Protein AF-A0AAD5L0X9-F1 (afdb_monomer_lite)

Sequence (158 aa):
MVLTENELLMAITKSQTDRRIRCALSTRRKTANFSEQAACDREIQRYLSRKGTSAYRFNCCVVHQPWRFNQITATIDHGWDEFGPTDETLHAIYRTLPFYEQPNKDVFCDGHINDLNRNATSGGVESRPNRNLVIEYDSDKPKNETSWGVRLLSCIFA

Organism: NCBI:txid1820382

Foldseek 3Di:
DQADQVLVVVLVVCVVPDVLSVVLLVQLQPDFQQLSVLVSRLVSCVVVVNCPDLSNVLSVVCLQCVVVCRPPTRDNHRQADPQGGPDPVSSVVSCVDPPDDDPDPDDPDDDDPPPPPPPPDDDDDDDDDPPPDPPPPPPDDDDDPDDVVVVSVVVNPD

Secondary structure (DSSP, 8-state):
--EEHHHHHHHHHHHTT-HHHHHHHHHHHH--BHHHHHHHHHHHHHHTT-TTSHHHHHHHHHHH-GGGGTTPBP-SS-EEETTEESSHHHHHHHTTSTT-----SS---------TT------------------------------HHHHHHTTT--

Structure (mmCIF, N/CA/C/O backbone):
data_AF-A0AAD5L0X9-F1
#
_entry.id   AF-A0AAD5L0X9-F1
#
loop_
_atom_site.group_PDB
_atom_site.id
_atom_site.type_symbol
_atom_site.label_atom_id
_atom_site.label_alt_id
_atom_site.label_comp_id
_atom_site.label_asym_id
_atom_site.label_entity_id
_atom_site.label_seq_id
_atom_site.pdbx_PDB_ins_code
_atom_site.Cartn_x
_atom_site.Cartn_y
_atom_site.Cartn_z
_atom_site.occupancy
_atom_site.B_iso_or_equiv
_atom_site.auth_seq_id
_atom_site.auth_comp_id
_atom_site.auth_asym_id
_atom_site.auth_atom_id
_atom_site.pdbx_PDB_model_num
ATOM 1 N N . MET A 1 1 ? 6.079 -0.094 -1.299 1.00 63.59 1 MET A N 1
ATOM 2 C CA . MET A 1 1 ? 5.336 0.778 -0.382 1.00 63.59 1 MET A CA 1
ATOM 3 C C . MET A 1 1 ? 4.294 1.588 -1.077 1.00 63.59 1 MET A C 1
ATOM 5 O O . MET A 1 1 ? 4.524 1.961 -2.221 1.00 63.59 1 MET A O 1
ATOM 9 N N . VAL A 1 2 ? 3.216 1.889 -0.350 1.00 69.25 2 VAL A N 1
ATOM 10 C CA . VAL A 1 2 ? 2.238 2.880 -0.780 1.00 69.25 2 VAL A CA 1
ATOM 11 C C . VAL A 1 2 ? 1.496 3.486 0.428 1.00 69.25 2 VAL A C 1
ATOM 13 O O . VAL A 1 2 ? 0.277 3.353 0.570 1.00 69.25 2 VAL A O 1
ATOM 16 N N . LEU A 1 3 ? 2.222 4.108 1.352 1.00 87.06 3 LEU A N 1
ATOM 17 C CA . LEU A 1 3 ? 1.627 5.051 2.298 1.00 87.06 3 LEU A CA 1
ATOM 18 C C . LEU A 1 3 ? 2.219 6.421 2.003 1.00 87.06 3 LEU A C 1
ATOM 20 O O . LEU A 1 3 ? 3.418 6.545 1.786 1.00 87.06 3 LEU A O 1
ATOM 24 N N . THR A 1 4 ? 1.404 7.466 2.032 1.00 87.75 4 THR A N 1
ATOM 25 C CA . THR A 1 4 ? 1.986 8.814 2.117 1.00 87.75 4 THR A CA 1
ATOM 26 C C . THR A 1 4 ? 2.727 8.969 3.448 1.00 87.75 4 THR A C 1
ATOM 28 O O . THR A 1 4 ? 2.416 8.269 4.419 1.00 87.75 4 THR A O 1
ATOM 31 N N . GLU A 1 5 ? 3.672 9.906 3.537 1.00 88.62 5 GLU A N 1
ATOM 32 C CA . GLU A 1 5 ? 4.380 10.193 4.795 1.00 88.62 5 GLU A CA 1
ATOM 33 C C . GLU A 1 5 ? 3.385 10.471 5.934 1.00 88.62 5 GLU A C 1
ATOM 35 O O . GLU A 1 5 ? 3.443 9.868 7.009 1.00 88.62 5 GLU A O 1
ATOM 40 N N . ASN A 1 6 ? 2.380 11.302 5.650 1.00 91.12 6 ASN A N 1
ATOM 41 C CA . ASN A 1 6 ? 1.312 11.624 6.587 1.00 91.12 6 ASN A CA 1
ATOM 42 C C . ASN A 1 6 ? 0.495 10.385 7.001 1.00 91.12 6 ASN A C 1
ATOM 44 O O . ASN A 1 6 ? 0.186 10.208 8.178 1.00 91.12 6 ASN A O 1
ATOM 48 N N . GLU A 1 7 ? 0.158 9.492 6.065 1.00 92.25 7 GLU A N 1
ATOM 49 C CA . GLU A 1 7 ? -0.548 8.244 6.388 1.00 92.25 7 GLU A CA 1
ATOM 50 C C . GLU A 1 7 ? 0.283 7.333 7.296 1.00 92.25 7 GLU A C 1
ATOM 52 O O . GLU A 1 7 ? -0.268 6.742 8.229 1.00 92.25 7 GLU A O 1
ATOM 57 N N . LEU A 1 8 ? 1.596 7.237 7.068 1.00 91.69 8 LEU A N 1
ATOM 58 C CA . LEU A 1 8 ? 2.489 6.454 7.917 1.00 91.69 8 LEU A CA 1
ATOM 59 C C . LEU A 1 8 ? 2.564 7.038 9.335 1.00 91.69 8 LEU A C 1
ATOM 61 O O . LEU A 1 8 ? 2.422 6.295 10.310 1.00 91.69 8 LEU A O 1
ATOM 65 N N . LEU A 1 9 ? 2.720 8.357 9.463 1.00 92.75 9 LEU A N 1
ATOM 66 C CA . LEU A 1 9 ? 2.725 9.045 10.757 1.00 92.75 9 LEU A CA 1
ATOM 67 C C . LEU A 1 9 ? 1.393 8.860 11.497 1.00 92.75 9 LEU A C 1
ATOM 69 O O . LEU A 1 9 ? 1.375 8.474 12.669 1.00 92.75 9 LEU A O 1
ATOM 73 N N . MET A 1 10 ? 0.266 9.043 10.803 1.00 93.94 10 MET A N 1
ATOM 74 C CA . MET A 1 10 ? -1.067 8.787 11.353 1.00 93.94 10 MET A CA 1
ATOM 75 C C . MET A 1 10 ? -1.221 7.336 11.819 1.00 93.94 10 MET A C 1
ATOM 77 O O . MET A 1 10 ? -1.779 7.087 12.891 1.00 93.94 10 MET A O 1
ATOM 81 N N . ALA A 1 11 ? -0.727 6.373 11.037 1.00 93.19 11 ALA A N 1
ATOM 82 C CA . ALA A 1 11 ? -0.777 4.962 11.388 1.00 93.19 11 ALA A CA 1
ATOM 83 C C . ALA A 1 11 ? 0.036 4.674 12.655 1.00 93.19 11 ALA A C 1
ATOM 85 O O . ALA A 1 11 ? -0.457 3.984 13.548 1.00 93.19 11 ALA A O 1
ATOM 86 N N . ILE A 1 12 ? 1.252 5.220 12.766 1.00 93.38 12 ILE A N 1
ATOM 87 C CA . ILE A 1 12 ? 2.115 5.050 13.943 1.00 93.38 12 ILE A CA 1
ATOM 88 C C . ILE A 1 12 ? 1.410 5.584 15.192 1.00 93.38 12 ILE A C 1
ATOM 90 O O . ILE A 1 12 ? 1.284 4.849 16.174 1.00 93.38 12 ILE A O 1
ATOM 94 N N . THR A 1 13 ? 0.874 6.802 15.135 1.00 95.31 13 THR A N 1
ATOM 95 C CA . THR A 1 13 ? 0.140 7.409 16.253 1.00 95.31 13 THR A CA 1
ATOM 96 C C . THR A 1 13 ? -1.085 6.577 16.630 1.00 95.31 13 THR A C 1
ATOM 98 O O . THR A 1 13 ? -1.245 6.173 17.782 1.00 95.31 13 THR A O 1
ATOM 101 N N . LYS A 1 14 ? -1.928 6.221 15.653 1.00 94.56 14 LYS A N 1
ATOM 102 C CA . LYS A 1 14 ? -3.163 5.467 15.908 1.00 94.56 14 LYS A CA 1
ATOM 103 C C . LYS A 1 14 ? -2.902 4.028 16.368 1.00 94.56 14 LYS A C 1
ATOM 105 O O . LYS A 1 14 ? -3.732 3.455 17.064 1.00 94.56 14 LYS A O 1
ATOM 110 N N . SER A 1 15 ? -1.740 3.445 16.068 1.00 95.12 15 SER A N 1
ATOM 111 C CA . SER A 1 15 ? -1.365 2.096 16.526 1.00 95.12 15 SER A CA 1
ATOM 112 C C . SER A 1 15 ? -1.250 1.963 18.050 1.00 95.12 15 SER A C 1
ATOM 114 O O . SER A 1 15 ? -1.359 0.858 18.597 1.00 95.12 15 SER A O 1
ATOM 116 N N . GLN A 1 16 ? -1.057 3.083 18.752 1.00 94.69 16 GLN A N 1
ATOM 117 C CA . GLN A 1 16 ? -0.999 3.119 20.212 1.00 94.69 16 GLN A CA 1
ATOM 118 C C . GLN A 1 16 ? -2.344 2.722 20.833 1.00 94.69 16 GLN A C 1
ATOM 120 O O . GLN A 1 16 ? -2.364 2.051 21.863 1.00 94.69 16 GLN A O 1
ATOM 125 N N . THR A 1 17 ? -3.457 3.029 20.166 1.00 94.75 17 THR A N 1
ATOM 126 C CA . THR A 1 17 ? -4.819 2.763 20.657 1.00 94.75 17 THR A CA 1
ATOM 127 C C . THR A 1 17 ? -5.563 1.715 19.828 1.00 94.75 17 THR A C 1
ATOM 129 O O . THR A 1 17 ? -6.373 0.966 20.369 1.00 94.75 17 THR A O 1
ATOM 132 N N . ASP A 1 18 ? -5.256 1.588 18.537 1.00 95.56 18 ASP A N 1
ATOM 133 C CA . ASP A 1 18 ? -5.903 0.648 17.624 1.00 95.56 18 ASP A CA 1
ATOM 134 C C . ASP A 1 18 ? -5.042 -0.606 17.399 1.00 95.56 18 ASP A C 1
ATOM 136 O O . ASP A 1 18 ? -4.015 -0.595 16.707 1.00 95.56 18 ASP A O 1
ATOM 140 N N . ARG A 1 19 ? -5.499 -1.734 17.960 1.00 95.62 19 ARG A N 1
ATOM 141 C CA . ARG A 1 19 ? -4.848 -3.044 17.805 1.00 95.62 19 ARG A CA 1
ATOM 142 C C . ARG A 1 19 ? -4.748 -3.477 16.340 1.00 95.62 19 ARG A C 1
ATOM 144 O O . ARG A 1 19 ? -3.765 -4.122 15.983 1.00 95.62 19 ARG A O 1
ATOM 151 N N . ARG A 1 20 ? -5.731 -3.160 15.493 1.00 96.06 20 ARG A N 1
ATOM 152 C CA . ARG A 1 20 ? -5.751 -3.602 14.089 1.00 96.06 20 ARG A CA 1
ATOM 153 C C . ARG A 1 20 ? -4.659 -2.900 13.291 1.00 96.06 20 ARG A C 1
ATOM 155 O O . ARG A 1 20 ? -3.909 -3.567 12.581 1.00 96.06 20 ARG A O 1
ATOM 162 N N . ILE A 1 21 ? -4.506 -1.590 13.489 1.00 94.81 21 ILE A N 1
ATOM 163 C CA . ILE A 1 21 ? -3.416 -0.808 12.886 1.00 94.81 21 ILE A CA 1
ATOM 164 C C . ILE A 1 21 ? -2.061 -1.275 13.415 1.00 94.81 21 ILE A C 1
ATOM 166 O O . ILE A 1 21 ? -1.128 -1.456 12.636 1.00 94.81 21 ILE A O 1
ATOM 170 N N . ARG A 1 22 ? -1.953 -1.548 14.721 1.00 96.38 22 ARG A N 1
ATOM 171 C CA . ARG A 1 22 ? -0.722 -2.085 15.318 1.00 96.38 22 ARG A CA 1
ATOM 172 C C . ARG A 1 22 ? -0.303 -3.416 14.697 1.00 96.38 22 ARG A C 1
ATOM 174 O O . ARG A 1 22 ? 0.867 -3.590 14.365 1.00 96.38 22 ARG A O 1
ATOM 181 N N . CYS A 1 23 ? -1.245 -4.344 14.528 1.00 95.56 23 CYS A N 1
ATOM 182 C CA . CYS A 1 23 ? -0.987 -5.623 13.873 1.00 95.56 23 CYS A CA 1
ATOM 183 C C . CYS A 1 23 ? -0.545 -5.422 12.418 1.00 95.56 23 CYS A C 1
ATOM 185 O O . CYS A 1 23 ? 0.484 -5.969 12.033 1.00 95.56 23 CYS A O 1
ATOM 187 N N . ALA A 1 24 ? -1.260 -4.598 11.646 1.00 94.44 24 ALA A N 1
ATOM 188 C CA . ALA A 1 24 ? -0.914 -4.326 10.251 1.00 94.44 24 ALA A CA 1
ATOM 189 C C . ALA A 1 24 ? 0.486 -3.702 10.108 1.00 94.44 24 ALA A C 1
ATOM 191 O O . ALA A 1 24 ? 1.280 -4.169 9.297 1.00 94.44 24 ALA A O 1
ATOM 192 N N . LEU A 1 25 ? 0.841 -2.720 10.947 1.00 93.44 25 LEU A N 1
ATOM 193 C CA . LEU A 1 25 ? 2.187 -2.131 10.969 1.00 93.44 25 LEU A CA 1
ATOM 194 C C . LEU A 1 25 ? 3.268 -3.138 11.373 1.00 93.44 25 LEU A C 1
ATOM 196 O O . LEU A 1 25 ? 4.372 -3.104 10.833 1.00 93.44 25 LEU A O 1
ATOM 200 N N . SER A 1 26 ? 2.975 -4.027 12.325 1.00 93.81 26 SER A N 1
ATOM 201 C CA . SER A 1 26 ? 3.925 -5.061 12.741 1.00 93.81 26 SER A CA 1
ATOM 202 C C . SER A 1 26 ? 4.220 -6.039 11.604 1.00 93.81 26 SER A C 1
ATOM 204 O O . SER A 1 26 ? 5.390 -6.322 11.350 1.00 93.81 26 SER A O 1
ATOM 206 N N . THR A 1 27 ? 3.189 -6.508 10.895 1.00 92.31 27 THR A N 1
ATOM 207 C CA . THR A 1 27 ? 3.345 -7.387 9.727 1.00 92.31 27 THR A CA 1
ATOM 208 C C . THR A 1 27 ? 4.073 -6.670 8.595 1.00 92.31 27 THR A C 1
ATOM 210 O O . THR A 1 27 ? 5.059 -7.193 8.080 1.00 92.31 27 THR A O 1
ATOM 213 N N . ARG A 1 28 ? 3.672 -5.430 8.285 1.00 91.94 28 ARG A N 1
ATOM 214 C CA . ARG A 1 28 ? 4.313 -4.578 7.274 1.00 91.94 28 ARG A CA 1
ATOM 215 C C . ARG A 1 28 ? 5.828 -4.472 7.464 1.00 91.94 28 ARG A C 1
ATOM 217 O O . ARG A 1 28 ? 6.563 -4.529 6.491 1.00 91.94 28 ARG A O 1
ATOM 224 N N . ARG A 1 29 ? 6.303 -4.319 8.706 1.00 89.88 29 ARG A N 1
ATOM 225 C CA . ARG A 1 29 ? 7.741 -4.193 9.021 1.00 89.88 29 ARG A CA 1
ATOM 226 C C . ARG A 1 29 ? 8.526 -5.500 8.889 1.00 89.88 29 ARG A C 1
ATOM 228 O O . ARG A 1 29 ? 9.748 -5.451 8.829 1.00 89.88 29 ARG A O 1
ATOM 235 N N . LYS A 1 30 ? 7.850 -6.649 8.931 1.00 90.69 30 LYS A N 1
ATOM 236 C CA . LYS A 1 30 ? 8.479 -7.979 8.935 1.00 90.69 30 LYS A CA 1
ATOM 237 C C . LYS A 1 30 ? 8.436 -8.665 7.576 1.00 90.69 30 LYS A C 1
ATOM 239 O O . LYS A 1 30 ? 9.240 -9.561 7.340 1.00 90.69 30 LYS A O 1
ATOM 244 N N . THR A 1 31 ? 7.483 -8.301 6.721 1.00 89.38 31 THR A N 1
ATOM 245 C CA . THR A 1 31 ? 7.357 -8.931 5.410 1.00 89.38 31 THR A CA 1
ATOM 246 C C . THR A 1 31 ? 8.460 -8.464 4.463 1.00 89.38 31 THR A C 1
ATOM 248 O O . THR A 1 31 ? 8.774 -7.279 4.383 1.00 89.38 31 THR A O 1
ATOM 251 N N . ALA A 1 32 ? 9.035 -9.417 3.731 1.00 87.06 32 ALA A N 1
ATOM 252 C CA . ALA A 1 32 ? 9.902 -9.153 2.586 1.00 87.06 32 ALA A CA 1
ATOM 253 C C . ALA A 1 32 ? 9.112 -9.137 1.262 1.00 87.06 32 ALA A C 1
ATOM 255 O O . ALA A 1 32 ? 9.636 -8.722 0.229 1.00 87.06 32 ALA A O 1
ATOM 256 N N . ASN A 1 33 ? 7.852 -9.589 1.281 1.00 88.00 33 ASN A N 1
ATOM 257 C CA . ASN A 1 33 ? 7.008 -9.708 0.103 1.00 88.00 33 ASN A CA 1
ATOM 258 C C . ASN A 1 33 ? 6.245 -8.402 -0.137 1.00 88.00 33 ASN A C 1
ATOM 260 O O . ASN A 1 33 ? 5.448 -7.959 0.692 1.00 88.00 33 ASN A O 1
ATOM 264 N N . PHE A 1 34 ? 6.448 -7.805 -1.309 1.00 89.69 34 PHE A N 1
ATOM 265 C CA . PHE A 1 34 ? 5.811 -6.543 -1.666 1.00 89.69 34 PHE A CA 1
ATOM 266 C C . PHE A 1 34 ? 4.277 -6.611 -1.704 1.00 89.69 34 PHE A C 1
ATOM 268 O O . PHE A 1 34 ? 3.611 -5.683 -1.251 1.00 89.69 34 PHE A O 1
ATOM 275 N N . SER A 1 35 ? 3.696 -7.710 -2.190 1.00 90.69 35 SER A N 1
ATOM 276 C CA . SER A 1 35 ? 2.235 -7.867 -2.244 1.00 90.69 35 SER A CA 1
ATOM 277 C C . SER A 1 35 ? 1.624 -7.983 -0.846 1.00 90.69 35 SER A C 1
ATOM 279 O O . SER A 1 35 ? 0.555 -7.432 -0.582 1.00 90.69 35 SER A O 1
ATOM 281 N N . GLU A 1 36 ? 2.315 -8.656 0.076 1.00 91.25 36 GLU A N 1
ATOM 282 C CA . GLU A 1 36 ? 1.908 -8.714 1.484 1.00 91.25 36 GLU A CA 1
ATOM 283 C C . GLU A 1 36 ? 2.035 -7.342 2.157 1.00 91.25 36 GLU A C 1
ATOM 285 O O . GLU A 1 36 ? 1.152 -6.932 2.917 1.00 91.25 36 GLU A O 1
ATOM 290 N N . GLN A 1 37 ? 3.089 -6.593 1.829 1.00 92.88 37 GLN A N 1
ATOM 291 C CA . GLN A 1 37 ? 3.238 -5.223 2.297 1.00 92.88 37 GLN A CA 1
ATOM 292 C C . GLN A 1 37 ? 2.088 -4.331 1.805 1.00 92.88 37 GLN A C 1
ATOM 294 O O . GLN A 1 37 ? 1.476 -3.632 2.611 1.00 92.88 37 GLN A O 1
ATOM 299 N N . ALA A 1 38 ? 1.745 -4.397 0.516 1.00 93.31 38 ALA A N 1
ATOM 300 C CA . ALA A 1 38 ? 0.638 -3.640 -0.070 1.00 93.31 38 ALA A CA 1
ATOM 301 C C . ALA A 1 38 ? -0.718 -4.016 0.551 1.00 93.31 38 ALA A C 1
ATOM 303 O O . ALA A 1 38 ? -1.571 -3.155 0.771 1.00 93.31 38 ALA A O 1
ATOM 304 N N . ALA A 1 39 ? -0.915 -5.290 0.909 1.00 93.38 39 ALA A N 1
ATOM 305 C CA . ALA A 1 39 ? -2.096 -5.719 1.653 1.00 93.38 39 ALA A CA 1
ATOM 306 C C . ALA A 1 39 ? -2.163 -5.068 3.046 1.00 93.38 39 ALA A C 1
ATOM 308 O O . ALA A 1 39 ? -3.233 -4.616 3.460 1.00 93.38 39 ALA A O 1
ATOM 309 N N . CYS A 1 40 ? -1.031 -4.970 3.750 1.00 94.75 40 CYS A N 1
ATOM 310 C CA . CYS A 1 40 ? -0.956 -4.271 5.034 1.00 94.75 40 CYS A CA 1
ATOM 311 C C . CYS A 1 40 ? -1.237 -2.768 4.881 1.00 94.75 40 CYS A C 1
ATOM 313 O O . CYS A 1 40 ? -2.045 -2.225 5.637 1.00 94.75 40 CYS A O 1
ATOM 315 N N . ASP A 1 41 ? -0.622 -2.115 3.890 1.00 94.75 41 ASP A N 1
ATOM 316 C CA . ASP A 1 41 ? -0.795 -0.683 3.604 1.00 94.75 41 ASP A CA 1
ATOM 317 C C . ASP A 1 41 ? -2.263 -0.357 3.268 1.00 94.75 41 ASP A C 1
ATOM 319 O O . ASP A 1 41 ? -2.837 0.584 3.823 1.00 94.75 41 ASP A O 1
ATOM 323 N N . ARG A 1 42 ? -2.927 -1.206 2.470 1.00 94.75 42 ARG A N 1
ATOM 324 C CA . ARG A 1 42 ? -4.364 -1.098 2.161 1.00 94.75 42 ARG A CA 1
ATOM 325 C C . ARG A 1 42 ? -5.242 -1.152 3.411 1.00 94.75 42 ARG A C 1
ATOM 327 O O . ARG A 1 42 ? -6.202 -0.387 3.531 1.00 94.75 42 ARG A O 1
ATOM 334 N N . GLU A 1 43 ? -4.968 -2.081 4.328 1.00 94.81 43 GLU A N 1
ATOM 335 C CA . GLU A 1 43 ? -5.740 -2.201 5.570 1.00 94.81 43 GLU A CA 1
ATOM 336 C C . GLU A 1 43 ? -5.489 -1.008 6.498 1.00 94.81 43 GLU A C 1
ATOM 338 O O . GLU A 1 43 ? -6.443 -0.468 7.057 1.00 94.81 43 GLU A O 1
ATOM 343 N N . ILE A 1 44 ? -4.244 -0.532 6.605 1.00 94.88 44 ILE A N 1
ATOM 344 C CA . ILE A 1 44 ? -3.915 0.700 7.336 1.00 94.88 44 ILE A CA 1
ATOM 345 C C . IL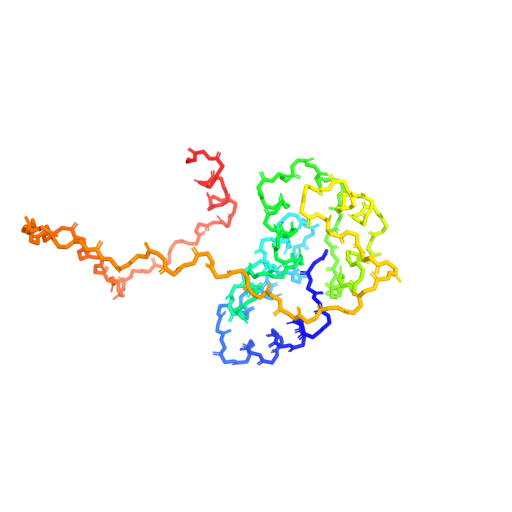E A 1 44 ? -4.736 1.868 6.780 1.00 94.88 44 ILE A C 1
ATOM 347 O O . ILE A 1 44 ? -5.481 2.500 7.528 1.00 94.88 44 ILE A O 1
ATOM 351 N N . GLN A 1 45 ? -4.697 2.102 5.468 1.00 94.69 45 GLN A N 1
ATOM 352 C CA . GLN A 1 45 ? -5.486 3.149 4.811 1.00 94.69 45 GLN A CA 1
ATOM 353 C C . GLN A 1 45 ? -6.991 2.973 5.034 1.00 94.69 45 GLN A C 1
ATOM 355 O O . GLN A 1 45 ? -7.698 3.950 5.281 1.00 94.69 45 GLN A O 1
ATOM 360 N N . ARG A 1 46 ? -7.504 1.737 5.032 1.00 93.56 46 ARG A N 1
ATOM 361 C CA . ARG A 1 46 ? -8.904 1.451 5.377 1.00 93.56 46 ARG A CA 1
ATOM 362 C C . ARG A 1 46 ? -9.243 1.876 6.809 1.00 93.56 46 ARG A C 1
ATOM 364 O O . ARG A 1 46 ? -10.290 2.490 7.002 1.00 93.56 46 ARG A O 1
ATOM 371 N N . TYR A 1 47 ? -8.396 1.578 7.794 1.00 94.06 47 TYR A N 1
ATOM 372 C CA . TYR A 1 47 ? -8.603 1.992 9.191 1.00 94.06 47 TYR A CA 1
ATOM 373 C C . TYR A 1 47 ? -8.387 3.497 9.421 1.00 94.06 47 TYR A C 1
ATOM 375 O O . TYR A 1 47 ? -8.880 4.055 10.408 1.00 94.06 47 TYR A O 1
ATOM 383 N N . LEU A 1 48 ? -7.674 4.162 8.512 1.00 93.19 48 LEU A N 1
ATOM 384 C CA . LEU A 1 48 ? -7.522 5.617 8.458 1.00 93.19 48 LEU A CA 1
ATOM 385 C C . LEU A 1 48 ? -8.599 6.313 7.604 1.00 93.19 48 LEU A C 1
ATOM 387 O O . LEU A 1 48 ? -8.533 7.526 7.433 1.00 93.19 48 LEU A O 1
ATOM 391 N N . SER A 1 49 ? -9.588 5.578 7.077 1.00 92.31 49 SER A N 1
ATOM 392 C CA . SER A 1 49 ? -10.648 6.103 6.198 1.00 92.31 49 SER A CA 1
ATOM 393 C C . SER A 1 49 ? -10.134 6.745 4.896 1.00 92.31 49 SER A C 1
ATOM 395 O O . SER A 1 49 ? -10.712 7.702 4.391 1.00 92.31 49 SER A O 1
ATOM 397 N N . ARG A 1 50 ? -9.067 6.190 4.308 1.00 90.69 50 ARG A N 1
ATOM 398 C CA . ARG A 1 50 ? -8.390 6.679 3.089 1.00 90.69 50 ARG A CA 1
ATOM 399 C C . ARG A 1 50 ? -8.710 5.877 1.817 1.00 90.69 50 ARG A C 1
ATOM 401 O O . ARG A 1 50 ? -7.935 5.882 0.873 1.00 90.69 50 ARG A O 1
ATOM 408 N N . LYS A 1 51 ? -9.872 5.216 1.735 1.00 86.38 51 LYS A N 1
ATOM 409 C CA . LYS A 1 51 ? -10.250 4.340 0.597 1.00 86.38 51 LYS A CA 1
ATOM 410 C C . LYS A 1 51 ? -10.354 5.027 -0.783 1.00 86.38 51 LYS A C 1
ATOM 412 O O . LYS A 1 51 ? -10.559 4.352 -1.785 1.00 86.38 51 LYS A O 1
ATOM 417 N N . GLY A 1 52 ? -10.277 6.355 -0.844 1.00 84.19 52 GLY A N 1
ATOM 418 C CA . GLY A 1 52 ? -10.392 7.125 -2.086 1.00 84.19 52 GLY A CA 1
ATOM 419 C C . GLY A 1 52 ? -9.062 7.563 -2.697 1.00 84.19 52 GLY A C 1
ATOM 420 O O . GLY A 1 52 ? -9.070 8.048 -3.823 1.00 84.19 52 GLY A O 1
ATOM 421 N N . THR A 1 53 ? -7.942 7.417 -1.983 1.00 88.56 53 THR A N 1
ATOM 422 C CA . THR A 1 53 ? -6.654 7.960 -2.432 1.00 88.56 53 THR A CA 1
ATOM 423 C C . THR A 1 53 ? -6.067 7.140 -3.579 1.00 88.56 53 THR A C 1
ATOM 425 O O . THR A 1 53 ? -6.306 5.934 -3.692 1.00 88.56 53 THR A O 1
ATOM 428 N N . SER A 1 54 ? -5.256 7.777 -4.426 1.00 89.81 54 SER A N 1
ATOM 429 C CA . SER A 1 54 ? -4.523 7.084 -5.493 1.00 89.81 54 SER A CA 1
ATOM 430 C C . SER A 1 54 ? -3.606 5.996 -4.934 1.00 89.81 54 SER A C 1
ATOM 432 O O . SER A 1 54 ? -3.551 4.896 -5.484 1.00 89.81 54 SER A O 1
ATOM 434 N N . ALA A 1 55 ? -2.997 6.261 -3.774 1.00 90.69 55 ALA A N 1
ATOM 435 C CA . ALA A 1 55 ? -2.236 5.288 -3.004 1.00 90.69 55 ALA A CA 1
ATOM 436 C C . ALA A 1 55 ? -3.091 4.049 -2.662 1.00 90.69 55 ALA A C 1
ATOM 438 O O . ALA A 1 55 ? -2.719 2.914 -2.964 1.00 90.69 55 ALA A O 1
ATOM 439 N N . TYR A 1 56 ? -4.298 4.249 -2.128 1.00 91.94 56 TYR A N 1
ATOM 440 C CA . TYR A 1 56 ? -5.209 3.145 -1.830 1.00 91.94 56 TYR A CA 1
ATOM 441 C C . TYR A 1 56 ? -5.616 2.351 -3.075 1.00 91.94 56 TYR A C 1
ATOM 443 O O . TYR A 1 56 ? -5.592 1.119 -3.058 1.00 91.94 56 TYR A O 1
ATOM 451 N N . ARG A 1 57 ? -5.962 3.033 -4.173 1.00 91.31 57 ARG A N 1
ATOM 452 C CA . ARG A 1 57 ? -6.316 2.374 -5.443 1.00 91.31 57 ARG A CA 1
ATOM 453 C C . ARG A 1 57 ? -5.159 1.537 -5.983 1.00 91.31 57 ARG A C 1
ATOM 455 O O . ARG A 1 57 ? -5.373 0.408 -6.424 1.00 91.31 57 ARG A O 1
ATOM 462 N N . PHE A 1 58 ? -3.937 2.053 -5.896 1.00 91.88 58 PHE A N 1
ATOM 463 C CA . PHE A 1 58 ? -2.740 1.329 -6.301 1.00 91.88 58 PHE A CA 1
ATOM 464 C C . PHE A 1 58 ? -2.488 0.099 -5.419 1.00 91.88 58 PHE A C 1
ATOM 466 O O . PHE A 1 58 ? -2.307 -0.994 -5.952 1.00 91.88 58 PHE A O 1
ATOM 473 N N . ASN A 1 59 ? -2.605 0.223 -4.093 1.00 93.00 59 ASN A N 1
ATOM 474 C CA . ASN A 1 59 ? -2.550 -0.922 -3.177 1.00 93.00 59 ASN A CA 1
ATOM 475 C C . ASN A 1 59 ? -3.592 -1.998 -3.515 1.00 93.00 59 ASN A C 1
ATOM 477 O O . ASN A 1 59 ? -3.280 -3.188 -3.524 1.00 93.00 59 ASN A O 1
ATOM 481 N N . CYS A 1 60 ? -4.826 -1.599 -3.832 1.00 92.00 60 CYS A N 1
ATOM 482 C CA . CYS A 1 60 ? -5.850 -2.529 -4.304 1.00 92.00 60 CYS A CA 1
ATOM 483 C C . CYS A 1 60 ? -5.410 -3.243 -5.590 1.00 92.00 60 CYS A C 1
ATOM 485 O O . CYS A 1 60 ? -5.533 -4.463 -5.673 1.00 92.00 60 CYS A O 1
ATOM 487 N N . CYS A 1 61 ? -4.848 -2.516 -6.560 1.00 91.88 61 CYS A N 1
ATOM 488 C CA . CYS A 1 61 ? -4.336 -3.101 -7.800 1.00 91.88 61 CYS A CA 1
ATOM 489 C C . CYS A 1 61 ? -3.253 -4.157 -7.538 1.00 91.88 61 CYS A C 1
ATOM 491 O O . CYS A 1 61 ? -3.302 -5.232 -8.132 1.00 91.88 61 CYS A O 1
ATOM 493 N N . VAL A 1 62 ? -2.311 -3.884 -6.631 1.00 92.00 62 VAL A N 1
ATOM 494 C CA . VAL A 1 62 ? -1.255 -4.840 -6.262 1.00 92.00 62 VAL A CA 1
ATOM 495 C C . VAL A 1 62 ? -1.851 -6.109 -5.661 1.00 92.00 62 VAL A C 1
ATOM 497 O O . VAL A 1 62 ? -1.494 -7.208 -6.076 1.00 92.00 62 VAL A O 1
ATOM 500 N N . VAL A 1 63 ? -2.799 -5.976 -4.727 1.00 91.38 63 VAL A N 1
ATOM 501 C CA . VAL A 1 63 ? -3.414 -7.141 -4.071 1.00 91.38 63 VAL A CA 1
ATOM 502 C C . VAL A 1 63 ? -4.239 -7.987 -5.045 1.00 91.38 63 VAL A C 1
ATOM 504 O O . VAL A 1 63 ? -4.258 -9.209 -4.920 1.00 91.38 63 VAL A O 1
ATOM 507 N N . HIS A 1 64 ? -4.909 -7.363 -6.016 1.00 90.19 64 HIS A N 1
ATOM 508 C CA . HIS A 1 64 ? -5.709 -8.080 -7.012 1.00 90.19 64 HIS A CA 1
ATOM 509 C C . HIS A 1 64 ? -4.887 -8.632 -8.187 1.00 90.19 64 HIS A C 1
ATOM 511 O O . HIS A 1 64 ? -5.357 -9.535 -8.874 1.00 90.19 64 HIS A O 1
ATOM 517 N N . GLN A 1 65 ? -3.677 -8.117 -8.429 1.00 89.69 65 GLN A N 1
ATOM 518 C CA . GLN A 1 65 ? -2.801 -8.546 -9.527 1.00 89.69 65 GLN A CA 1
ATOM 519 C C . GLN A 1 65 ? -1.352 -8.795 -9.061 1.00 89.69 65 GLN A C 1
ATOM 521 O O . GLN A 1 65 ? -0.420 -8.226 -9.636 1.00 89.69 65 GLN A O 1
ATOM 526 N N . PRO A 1 66 ? -1.113 -9.655 -8.050 1.00 86.75 66 PRO A N 1
ATOM 527 C CA . PRO A 1 66 ? 0.200 -9.792 -7.409 1.00 86.75 66 PRO A CA 1
ATOM 528 C C . PRO A 1 66 ? 1.303 -10.268 -8.367 1.00 86.75 66 PRO A C 1
ATOM 530 O O . PRO A 1 66 ? 2.470 -9.918 -8.198 1.00 86.75 66 PRO A O 1
ATOM 533 N N . TRP A 1 67 ? 0.950 -11.010 -9.424 1.00 86.06 67 TRP A N 1
ATOM 534 C CA . TRP A 1 67 ? 1.901 -11.482 -10.439 1.00 86.06 67 TRP A CA 1
ATOM 535 C C . TRP A 1 67 ? 2.587 -10.349 -11.210 1.00 86.06 67 TRP A C 1
ATOM 537 O O . TRP A 1 67 ? 3.701 -10.543 -11.684 1.00 86.06 67 TRP A O 1
ATOM 547 N N . ARG A 1 68 ? 1.968 -9.162 -11.315 1.00 83.94 68 ARG A N 1
ATOM 548 C CA . ARG A 1 68 ? 2.579 -7.989 -11.970 1.00 83.94 68 ARG A CA 1
ATOM 549 C C . ARG A 1 68 ? 3.686 -7.344 -11.133 1.00 83.94 68 ARG A C 1
ATOM 551 O O . ARG A 1 68 ? 4.418 -6.513 -11.655 1.00 83.94 68 ARG A O 1
ATOM 558 N N . PHE A 1 69 ? 3.791 -7.712 -9.855 1.00 84.38 69 PHE A N 1
ATOM 559 C CA . PHE A 1 69 ? 4.675 -7.082 -8.872 1.00 84.38 69 PHE A CA 1
ATOM 560 C C . PHE A 1 69 ? 5.577 -8.094 -8.149 1.00 84.38 69 PHE A C 1
ATOM 562 O O . PHE A 1 69 ? 6.179 -7.773 -7.129 1.00 84.38 69 PHE A O 1
ATOM 569 N N . ASN A 1 70 ? 5.670 -9.327 -8.654 1.00 79.38 70 ASN A N 1
ATOM 570 C CA . ASN A 1 70 ? 6.396 -10.430 -8.015 1.00 79.38 70 ASN A CA 1
ATOM 571 C C . ASN A 1 7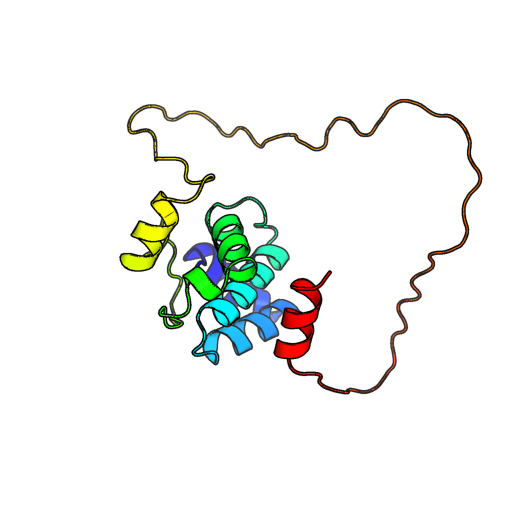0 ? 7.916 -10.205 -7.895 1.00 79.38 70 ASN A C 1
ATOM 573 O O . ASN A 1 70 ? 8.545 -10.807 -7.032 1.00 79.38 70 ASN A O 1
ATOM 577 N N . GLN A 1 71 ? 8.492 -9.353 -8.746 1.00 82.56 71 GLN A N 1
ATOM 578 C CA . GLN A 1 71 ? 9.912 -8.988 -8.735 1.00 82.56 71 GLN A CA 1
ATOM 579 C C . GLN A 1 71 ? 10.227 -7.812 -7.799 1.00 82.56 71 GLN A C 1
ATOM 581 O O . GLN A 1 71 ? 11.393 -7.472 -7.623 1.00 82.56 71 GLN A O 1
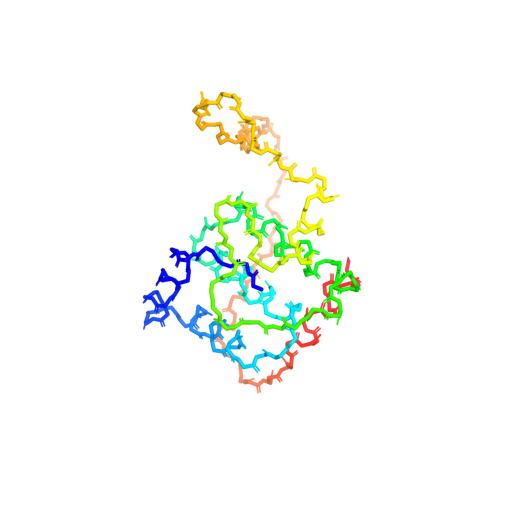ATOM 586 N N . ILE A 1 72 ? 9.208 -7.181 -7.210 1.00 84.88 72 ILE A N 1
ATOM 587 C CA . ILE A 1 72 ? 9.385 -6.017 -6.346 1.00 84.88 72 ILE A CA 1
ATOM 588 C C . ILE A 1 72 ? 9.577 -6.474 -4.901 1.00 84.88 72 ILE A C 1
ATOM 590 O O . ILE A 1 72 ? 8.832 -7.313 -4.388 1.00 84.88 72 ILE A O 1
ATOM 594 N N . THR A 1 73 ? 10.559 -5.883 -4.228 1.00 85.00 73 THR A N 1
ATOM 595 C CA . THR A 1 73 ? 10.847 -6.142 -2.813 1.00 85.00 73 THR A CA 1
ATOM 596 C C . THR A 1 73 ? 10.090 -5.161 -1.919 1.00 85.00 73 THR A C 1
ATOM 598 O O . THR A 1 73 ? 9.878 -4.000 -2.275 1.00 85.00 73 THR A O 1
ATOM 601 N N . ALA A 1 74 ? 9.674 -5.618 -0.737 1.00 82.94 74 ALA A N 1
ATOM 602 C CA . ALA A 1 74 ? 9.100 -4.742 0.279 1.00 82.94 74 ALA A CA 1
ATOM 603 C C . ALA A 1 74 ? 10.124 -3.705 0.791 1.00 82.94 74 ALA A C 1
ATOM 605 O O . ALA A 1 74 ? 11.319 -3.984 0.883 1.00 82.94 74 ALA A O 1
ATOM 606 N N . THR A 1 75 ? 9.653 -2.515 1.169 1.00 80.81 75 THR A N 1
ATOM 607 C CA . THR A 1 75 ? 10.489 -1.414 1.688 1.00 80.81 75 THR A CA 1
ATOM 608 C C . THR A 1 75 ? 9.922 -0.848 2.991 1.00 80.81 75 THR A C 1
ATOM 610 O O . THR A 1 75 ? 8.718 -0.860 3.205 1.00 80.81 75 THR A O 1
ATOM 613 N N . ILE A 1 76 ? 10.761 -0.370 3.915 1.00 73.94 76 ILE A N 1
ATOM 614 C CA . ILE A 1 76 ? 10.313 -0.046 5.291 1.00 73.94 76 ILE A CA 1
ATOM 615 C C . ILE A 1 76 ? 9.689 1.354 5.433 1.00 73.94 76 ILE A C 1
ATOM 617 O O . ILE A 1 76 ? 8.923 1.573 6.369 1.00 73.94 76 ILE A O 1
ATOM 621 N N . ASP A 1 77 ? 10.000 2.280 4.535 1.00 80.44 77 ASP A N 1
ATOM 622 C CA . ASP A 1 77 ? 9.740 3.725 4.657 1.00 80.44 77 ASP A CA 1
ATOM 623 C C . ASP A 1 77 ? 8.223 4.108 4.490 1.00 80.44 77 ASP A C 1
ATOM 625 O O . ASP A 1 77 ? 7.363 3.342 4.929 1.00 80.44 77 ASP A O 1
ATOM 629 N N . HIS A 1 78 ? 7.820 5.208 3.846 1.00 79.38 78 HIS A N 1
ATOM 630 C CA . HIS A 1 78 ? 6.441 5.566 3.436 1.00 79.38 78 HIS A CA 1
ATOM 631 C C . HIS A 1 78 ? 6.106 5.174 1.977 1.00 79.38 78 HIS A C 1
ATOM 633 O O . HIS A 1 78 ? 5.148 4.430 1.743 1.00 79.38 78 HIS A O 1
ATOM 639 N N . GLY A 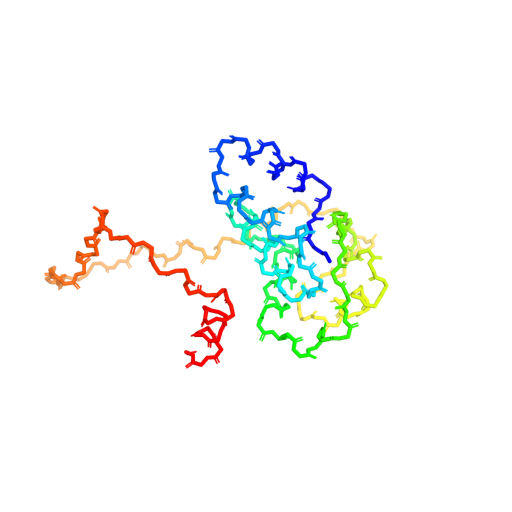1 79 ? 6.967 5.573 1.031 1.00 86.38 79 GLY A N 1
ATOM 640 C CA . GLY A 1 79 ? 7.078 5.126 -0.365 1.00 86.38 79 GLY A CA 1
ATOM 641 C C . GLY A 1 79 ? 5.963 5.520 -1.311 1.00 86.38 79 GLY A C 1
ATOM 642 O O . GLY A 1 79 ? 5.765 4.864 -2.337 1.00 86.38 79 GLY A O 1
ATOM 643 N N . TRP A 1 80 ? 5.254 6.583 -0.960 1.00 90.00 80 TRP A N 1
ATOM 644 C CA . TRP A 1 80 ? 4.351 7.283 -1.849 1.00 90.00 80 TRP A CA 1
ATOM 645 C C . TRP A 1 80 ? 4.481 8.787 -1.633 1.00 90.00 80 TRP A C 1
ATOM 647 O O . TRP A 1 80 ? 4.206 9.280 -0.537 1.00 90.00 80 TRP A O 1
ATOM 657 N N . ASP A 1 81 ? 4.802 9.489 -2.711 1.00 88.00 81 ASP A N 1
ATOM 658 C CA . ASP A 1 81 ? 4.905 10.942 -2.763 1.00 88.00 81 ASP A CA 1
ATOM 659 C C . ASP A 1 81 ? 3.705 11.537 -3.510 1.00 88.00 81 ASP A C 1
ATOM 661 O O . ASP A 1 81 ? 2.820 10.830 -3.999 1.00 88.00 81 ASP A O 1
ATOM 665 N N . GLU A 1 82 ? 3.678 12.861 -3.637 1.00 82.75 82 GLU A N 1
ATOM 666 C CA . GLU A 1 82 ? 2.630 13.597 -4.354 1.00 82.75 82 GLU A CA 1
ATOM 667 C C . GLU A 1 82 ? 2.401 13.076 -5.786 1.00 82.75 82 GLU A C 1
ATOM 669 O O . GLU A 1 82 ? 1.269 13.035 -6.266 1.00 82.75 82 GLU A O 1
ATOM 674 N N . PHE A 1 83 ? 3.455 12.581 -6.441 1.00 84.56 83 PHE A N 1
ATOM 675 C CA . PHE A 1 83 ? 3.402 12.095 -7.822 1.00 84.56 83 PHE A CA 1
ATOM 676 C C . PHE A 1 83 ? 3.128 10.589 -7.962 1.00 84.56 83 PHE A C 1
ATOM 678 O O . PHE A 1 83 ? 2.945 10.113 -9.085 1.00 84.56 83 PHE A O 1
ATOM 685 N N . GLY A 1 84 ? 3.094 9.823 -6.867 1.00 88.50 84 GLY A N 1
ATOM 686 C CA . GLY A 1 84 ? 2.915 8.369 -6.900 1.00 88.50 84 GLY A CA 1
ATOM 687 C C . GLY A 1 84 ? 3.985 7.596 -6.122 1.00 88.50 84 GLY A C 1
ATOM 688 O O . GLY A 1 84 ? 4.593 8.144 -5.204 1.00 88.50 84 GLY A O 1
ATOM 689 N N . PRO A 1 85 ? 4.235 6.319 -6.468 1.00 90.69 85 PRO A N 1
ATOM 690 C CA . PRO A 1 85 ? 5.288 5.524 -5.841 1.00 90.69 85 PRO A CA 1
ATOM 691 C C . PRO A 1 85 ? 6.665 6.182 -5.984 1.00 90.69 85 PRO A C 1
ATOM 693 O O . PRO A 1 85 ? 6.969 6.738 -7.042 1.00 90.69 85 PRO A O 1
ATOM 696 N N . THR A 1 86 ? 7.500 6.073 -4.949 1.00 87.75 86 THR A N 1
ATOM 697 C CA . THR A 1 86 ? 8.880 6.598 -4.963 1.00 87.75 86 THR A CA 1
ATOM 698 C C . THR A 1 86 ? 9.861 5.698 -5.709 1.00 87.75 86 THR A C 1
ATOM 700 O O . THR A 1 86 ? 10.860 6.166 -6.244 1.00 87.75 86 THR A O 1
ATOM 703 N N . ASP A 1 87 ? 9.576 4.397 -5.764 1.00 88.44 87 ASP A N 1
ATOM 704 C CA . ASP A 1 87 ? 10.343 3.440 -6.556 1.00 88.44 87 ASP A CA 1
ATOM 705 C C . ASP A 1 87 ? 10.068 3.650 -8.051 1.00 88.44 87 ASP A C 1
ATOM 707 O O . ASP A 1 87 ? 8.914 3.625 -8.482 1.00 88.44 87 ASP A O 1
ATOM 711 N N . GLU A 1 88 ? 11.121 3.828 -8.851 1.00 87.69 88 GLU A N 1
ATOM 712 C CA . GLU A 1 88 ? 11.001 4.147 -10.280 1.00 87.69 88 GLU A CA 1
ATOM 713 C C . GLU A 1 88 ? 10.266 3.062 -11.078 1.00 87.69 88 GLU A C 1
ATOM 715 O O . GLU A 1 88 ? 9.489 3.375 -11.985 1.00 87.69 88 GLU A O 1
ATOM 720 N N . THR A 1 89 ? 10.461 1.787 -10.727 1.00 88.25 89 THR A N 1
ATOM 721 C CA . THR A 1 89 ? 9.804 0.663 -11.407 1.00 88.25 89 THR A CA 1
ATOM 722 C C . THR A 1 89 ? 8.311 0.674 -11.106 1.00 88.25 89 THR A C 1
ATOM 724 O O . THR A 1 89 ? 7.481 0.591 -12.016 1.00 88.25 89 THR A O 1
ATOM 727 N N . LEU A 1 90 ? 7.943 0.842 -9.834 1.00 89.62 90 LEU A N 1
ATOM 728 C CA . LEU A 1 90 ? 6.549 0.990 -9.423 1.00 89.62 90 LEU A CA 1
ATOM 729 C C . LEU A 1 90 ? 5.911 2.237 -10.023 1.00 89.62 90 LEU A C 1
ATOM 731 O O . LEU A 1 90 ? 4.755 2.179 -10.435 1.00 89.62 90 LEU A O 1
ATOM 735 N N . HIS A 1 91 ? 6.649 3.340 -10.108 1.00 89.94 91 HIS A N 1
ATOM 736 C CA . HIS A 1 91 ? 6.175 4.574 -10.712 1.00 89.94 91 HIS A CA 1
ATOM 737 C C . HIS A 1 91 ? 5.904 4.388 -12.210 1.00 89.94 91 HIS A C 1
ATOM 739 O O . HIS A 1 91 ? 4.868 4.816 -12.721 1.00 89.94 91 HIS A O 1
ATOM 745 N N . ALA A 1 92 ? 6.791 3.693 -12.928 1.00 89.25 92 ALA A N 1
ATOM 746 C CA . ALA A 1 92 ? 6.574 3.341 -14.326 1.00 89.25 92 ALA A CA 1
ATOM 747 C C . ALA A 1 92 ? 5.316 2.481 -14.501 1.00 89.25 92 ALA A C 1
ATOM 749 O O . ALA A 1 92 ? 4.489 2.799 -15.352 1.00 89.25 92 ALA A O 1
ATOM 750 N N . ILE A 1 93 ? 5.123 1.458 -13.658 1.00 88.38 93 ILE A N 1
ATOM 751 C CA . ILE A 1 93 ? 3.912 0.623 -13.678 1.00 88.38 93 ILE A CA 1
ATOM 752 C C . ILE A 1 93 ? 2.672 1.462 -13.366 1.00 88.38 93 ILE A C 1
ATOM 754 O O . ILE A 1 93 ? 1.676 1.361 -14.080 1.00 88.38 93 ILE A O 1
ATOM 758 N N . TYR A 1 94 ? 2.727 2.307 -12.336 1.00 89.50 94 TYR A N 1
ATOM 759 C CA . TYR A 1 94 ? 1.622 3.158 -11.902 1.00 89.50 94 TYR A CA 1
ATOM 760 C C . TYR A 1 94 ? 1.094 4.032 -13.041 1.00 89.50 94 TYR A C 1
ATOM 762 O O . TYR A 1 94 ? -0.113 4.057 -13.269 1.00 89.50 94 TYR A O 1
ATOM 770 N N . ARG A 1 95 ? 1.986 4.634 -13.837 1.00 90.19 95 ARG A N 1
ATOM 771 C CA . ARG A 1 95 ? 1.617 5.456 -15.003 1.00 90.19 95 ARG A CA 1
ATOM 772 C C . ARG A 1 95 ? 0.909 4.693 -16.128 1.00 90.19 95 ARG A C 1
ATOM 774 O O . ARG A 1 95 ? 0.330 5.320 -17.007 1.00 90.19 95 ARG A O 1
ATOM 781 N N . THR A 1 96 ? 0.946 3.359 -16.118 1.00 88.06 96 THR A N 1
ATOM 782 C CA . THR A 1 96 ? 0.223 2.512 -17.088 1.00 88.06 96 THR A CA 1
ATOM 783 C C . THR A 1 96 ? -1.170 2.099 -16.615 1.00 88.06 96 THR A C 1
ATOM 785 O O . THR A 1 96 ? -1.905 1.453 -17.363 1.00 88.06 96 THR A O 1
ATOM 788 N N . LEU A 1 97 ? -1.533 2.399 -15.365 1.00 86.25 97 LEU A N 1
ATOM 789 C CA . LEU A 1 97 ? -2.796 1.949 -14.794 1.00 86.25 97 LEU A CA 1
ATOM 790 C C . LEU A 1 97 ? -3.960 2.838 -15.248 1.00 86.25 97 LEU A C 1
ATOM 792 O O . LEU A 1 97 ? -3.801 4.050 -15.371 1.00 86.25 97 LEU A O 1
ATOM 796 N N . PRO A 1 98 ? -5.163 2.264 -15.428 1.00 83.88 98 PRO A N 1
ATOM 797 C CA . PRO A 1 98 ? -6.312 2.977 -15.995 1.00 83.88 98 PRO A CA 1
ATOM 798 C C . PRO A 1 98 ? -6.852 4.105 -15.104 1.00 83.88 98 PRO A C 1
ATOM 800 O O . PRO A 1 98 ? -7.666 4.901 -15.553 1.00 83.88 98 PRO A O 1
ATOM 803 N N . PHE A 1 99 ? -6.432 4.158 -13.839 1.00 82.94 99 PHE A N 1
ATOM 804 C CA . PHE A 1 99 ? -6.823 5.185 -12.872 1.00 82.94 99 PHE A CA 1
ATOM 805 C C . PHE A 1 99 ? -5.707 6.199 -12.591 1.00 82.94 99 PHE A C 1
ATOM 807 O O . PHE A 1 99 ? -5.834 6.982 -11.650 1.00 82.94 99 PHE A O 1
ATOM 814 N N . TYR A 1 100 ? -4.601 6.158 -13.341 1.00 82.56 100 TYR A N 1
ATOM 815 C CA . TYR A 1 100 ? -3.578 7.189 -13.251 1.00 82.56 100 TYR A CA 1
ATOM 816 C C . TYR A 1 100 ? -4.103 8.479 -13.880 1.00 82.56 100 TYR A C 1
ATOM 818 O O . TYR A 1 100 ? -4.273 8.576 -15.094 1.00 82.56 100 TYR A O 1
ATOM 826 N N . GLU A 1 101 ? -4.353 9.471 -13.036 1.00 70.88 101 GLU A N 1
ATOM 827 C CA . GLU A 1 101 ? -4.617 10.836 -13.467 1.00 70.88 101 GLU A CA 1
ATOM 828 C C . GLU A 1 101 ? -3.262 11.533 -13.607 1.00 70.88 101 GLU A C 1
ATOM 830 O O . GLU A 1 101 ? -2.530 11.693 -12.626 1.00 70.88 101 GLU A O 1
ATOM 835 N N . GLN A 1 102 ? -2.888 11.898 -14.837 1.00 66.50 102 GLN A N 1
ATOM 836 C CA . GLN A 1 102 ? -1.728 12.761 -15.031 1.00 66.50 102 GLN A CA 1
ATOM 837 C C . GLN A 1 102 ? -1.989 14.069 -14.283 1.00 66.50 102 GLN A C 1
ATOM 839 O O . GLN A 1 102 ? -3.063 14.647 -14.471 1.00 66.50 102 GLN A O 1
ATOM 844 N N . PRO A 1 103 ? -1.041 14.557 -13.463 1.00 59.59 103 PRO A N 1
ATOM 845 C CA . PRO A 1 103 ? -1.142 15.903 -12.935 1.00 59.59 103 PRO A CA 1
ATOM 846 C C . PRO A 1 103 ? -1.173 16.843 -14.138 1.00 59.59 103 PRO A C 1
ATOM 848 O O . PRO A 1 103 ? -0.192 16.994 -14.870 1.00 59.59 103 PRO A O 1
ATOM 851 N N . ASN A 1 104 ? -2.355 17.391 -14.387 1.00 50.16 104 ASN A N 1
ATOM 852 C CA . ASN A 1 104 ? -2.593 18.353 -15.440 1.00 50.16 104 ASN A CA 1
ATOM 853 C C . ASN A 1 104 ? -1.660 19.539 -15.145 1.00 50.16 104 ASN A C 1
ATOM 855 O O . ASN A 1 104 ? -1.749 20.140 -14.076 1.00 50.16 104 ASN A O 1
ATOM 859 N N . LYS A 1 105 ? -0.708 19.839 -16.042 1.00 48.44 105 LYS A N 1
ATOM 860 C CA . LYS A 1 105 ? 0.229 20.965 -15.843 1.00 48.44 105 LYS A CA 1
ATOM 861 C C . LYS A 1 105 ? -0.472 22.323 -15.813 1.00 48.44 105 LYS A C 1
ATOM 863 O O . LYS A 1 105 ? 0.124 23.291 -15.361 1.00 48.44 105 LYS A O 1
ATOM 868 N N . ASP A 1 106 ? -1.734 22.352 -16.214 1.00 41.34 106 ASP A N 1
ATOM 869 C CA . ASP A 1 106 ? -2.617 23.490 -16.108 1.00 41.34 106 ASP A CA 1
ATOM 870 C C . ASP A 1 106 ? -3.892 23.037 -15.400 1.00 41.34 106 ASP A C 1
ATOM 872 O O . ASP A 1 106 ? -4.435 21.985 -15.728 1.00 41.34 106 ASP A O 1
ATOM 876 N N . VAL A 1 107 ? -4.400 23.879 -14.500 1.00 39.16 107 VAL A N 1
ATOM 877 C CA . VAL A 1 107 ? -5.687 23.769 -13.792 1.00 39.16 107 VAL A CA 1
ATOM 878 C C . VAL A 1 107 ? -5.598 23.211 -12.359 1.00 39.16 107 VAL A C 1
ATOM 880 O O . VAL A 1 107 ? -5.921 22.067 -12.054 1.00 39.16 107 VAL A O 1
ATOM 883 N N . PHE A 1 108 ? -5.271 24.130 -11.445 1.00 43.78 108 PHE A N 1
ATOM 884 C CA . PHE A 1 108 ? -5.908 24.231 -10.130 1.00 43.78 108 PHE A CA 1
ATOM 885 C C . PHE A 1 108 ? -7.433 24.201 -10.345 1.00 43.78 108 PHE A C 1
ATOM 887 O O . PHE A 1 108 ? -8.001 25.179 -10.830 1.00 43.78 108 PHE A O 1
ATOM 894 N N . CYS A 1 109 ? -8.106 23.093 -10.047 1.00 36.62 109 CYS A N 1
ATOM 895 C CA . CYS A 1 109 ? -9.557 23.092 -9.885 1.00 36.62 109 CYS A CA 1
ATOM 896 C C . CYS A 1 109 ? -9.947 22.225 -8.697 1.00 36.62 109 CYS A C 1
ATOM 898 O O . CYS A 1 109 ? -9.585 21.057 -8.590 1.00 36.62 109 CYS A O 1
ATOM 900 N N . ASP A 1 110 ? -10.664 22.910 -7.820 1.00 38.81 110 ASP A N 1
ATOM 901 C CA . ASP A 1 110 ? -11.347 22.507 -6.609 1.00 38.81 110 ASP A CA 1
ATOM 902 C C . ASP A 1 110 ? -11.896 21.075 -6.590 1.00 38.81 110 ASP A C 1
ATOM 904 O O . ASP A 1 110 ? -12.355 20.521 -7.592 1.00 38.81 110 ASP A O 1
ATOM 908 N N . GLY A 1 111 ? -11.876 20.497 -5.390 1.00 44.34 111 GLY A N 1
ATOM 909 C CA . GLY A 1 111 ? -12.257 19.119 -5.132 1.00 44.34 111 GLY A CA 1
ATOM 910 C C . GLY A 1 111 ? -13.672 18.780 -5.592 1.00 44.34 111 GLY A C 1
ATOM 911 O O . GLY A 1 111 ? -14.656 19.216 -5.002 1.00 44.34 111 GLY A O 1
ATOM 912 N N . HIS A 1 112 ? -13.773 17.872 -6.560 1.00 35.09 112 HIS A N 1
ATOM 913 C CA . HIS A 1 112 ? -14.977 17.081 -6.768 1.00 35.09 112 HIS A CA 1
ATOM 914 C C . HIS A 1 112 ? -14.793 15.706 -6.127 1.00 35.09 112 HIS A C 1
ATOM 916 O O . HIS A 1 112 ? -14.207 14.780 -6.687 1.00 35.09 112 HIS A O 1
ATOM 922 N N . ILE A 1 113 ? -15.318 15.571 -4.911 1.00 44.28 113 ILE A N 1
ATOM 923 C CA . ILE A 1 113 ? -15.646 14.269 -4.339 1.00 44.28 113 ILE A CA 1
ATOM 924 C C . ILE A 1 113 ? -16.729 13.669 -5.246 1.00 44.28 113 ILE A C 1
ATOM 926 O O . ILE A 1 113 ? -17.812 14.235 -5.380 1.00 44.28 113 ILE A O 1
ATOM 930 N N . ASN A 1 114 ? -16.434 12.546 -5.903 1.00 44.78 114 ASN A N 1
ATOM 931 C CA . ASN A 1 114 ? -17.426 11.810 -6.684 1.00 44.78 114 ASN A CA 1
ATOM 932 C C . ASN A 1 114 ? -18.520 11.267 -5.748 1.00 44.78 114 ASN A C 1
ATOM 934 O O . ASN A 1 114 ? -18.342 10.232 -5.102 1.00 44.78 114 ASN A O 1
ATOM 938 N N . ASP A 1 115 ? -19.659 11.959 -5.711 1.00 44.97 115 ASP A N 1
ATOM 939 C CA . ASP A 1 115 ? -20.919 11.560 -5.071 1.00 44.97 115 ASP A CA 1
ATOM 940 C C . ASP A 1 115 ? -21.572 10.364 -5.800 1.00 44.97 115 ASP A C 1
ATOM 942 O O . ASP A 1 115 ? -22.691 10.431 -6.306 1.00 44.97 115 ASP A O 1
ATOM 946 N N . LEU A 1 116 ? -20.897 9.212 -5.838 1.00 46.72 116 LEU A N 1
ATOM 947 C CA . LEU A 1 116 ? -21.449 7.974 -6.409 1.00 46.72 116 LEU A CA 1
ATOM 948 C C . LEU A 1 116 ? -22.462 7.260 -5.491 1.00 46.72 116 LEU A C 1
ATOM 950 O O . LEU A 1 116 ? -22.879 6.149 -5.802 1.00 46.72 116 LEU A O 1
ATOM 954 N N . ASN A 1 117 ? -22.887 7.870 -4.377 1.00 43.53 117 ASN A N 1
ATOM 955 C CA . ASN A 1 117 ? -23.782 7.223 -3.407 1.00 43.53 117 ASN A CA 1
ATOM 956 C C . ASN A 1 117 ? -25.099 7.975 -3.133 1.00 43.53 117 ASN A C 1
ATOM 958 O O . ASN A 1 117 ? -25.755 7.713 -2.128 1.00 43.53 117 ASN A O 1
ATOM 962 N N . ARG A 1 118 ? -25.509 8.913 -4.001 1.00 40.78 118 ARG A N 1
ATOM 963 C CA . ARG A 1 118 ? -26.697 9.757 -3.755 1.00 40.78 118 ARG A CA 1
ATOM 964 C C . ARG A 1 118 ? -28.024 9.206 -4.308 1.00 40.78 118 ARG A C 1
ATOM 966 O O . ARG A 1 118 ? -29.072 9.768 -4.013 1.00 40.78 118 ARG A O 1
ATOM 973 N N . ASN A 1 119 ? -28.015 8.079 -5.024 1.00 38.41 119 ASN A N 1
ATOM 974 C CA . ASN A 1 119 ? -29.211 7.547 -5.703 1.00 38.41 119 ASN A CA 1
ATOM 975 C C . ASN A 1 119 ? -29.803 6.277 -5.064 1.00 38.41 119 ASN A C 1
ATOM 977 O O . ASN A 1 119 ? -30.363 5.441 -5.766 1.00 38.41 119 ASN A O 1
ATOM 981 N N . ALA A 1 120 ? -29.718 6.125 -3.741 1.00 42.38 120 ALA A N 1
ATOM 982 C CA . ALA A 1 120 ? -30.382 5.031 -3.027 1.00 42.38 120 ALA A CA 1
ATOM 983 C C . ALA A 1 120 ? -31.482 5.526 -2.073 1.00 42.38 120 ALA A C 1
ATOM 985 O O . ALA A 1 120 ? -31.607 5.026 -0.959 1.00 42.38 120 ALA A O 1
ATOM 986 N N . THR A 1 121 ? -32.305 6.489 -2.505 1.00 41.47 121 THR A N 1
ATOM 987 C CA . THR A 1 121 ? -33.586 6.763 -1.832 1.00 41.47 121 THR A CA 1
ATOM 988 C C . THR A 1 121 ? -34.628 7.334 -2.794 1.00 41.47 121 THR A C 1
ATOM 990 O O . THR A 1 121 ? -34.718 8.541 -2.985 1.00 41.47 121 THR A O 1
ATOM 993 N N . SER A 1 122 ? -35.442 6.471 -3.405 1.00 38.69 122 SER A N 1
ATOM 994 C CA . SER A 1 122 ? -36.891 6.694 -3.585 1.00 38.69 122 SER A CA 1
ATOM 995 C C . SER A 1 122 ? -37.538 5.485 -4.269 1.00 38.69 122 SER A C 1
ATOM 997 O O . SER A 1 122 ? -37.056 5.011 -5.291 1.00 38.69 122 SER A O 1
ATOM 999 N N . GLY A 1 123 ? -38.631 4.985 -3.687 1.00 32.44 123 GLY A N 1
ATOM 1000 C CA . GLY A 1 123 ? -39.471 3.938 -4.278 1.00 32.44 123 GLY A CA 1
ATOM 1001 C C . GLY A 1 123 ? -39.792 2.809 -3.305 1.00 32.44 123 GLY A C 1
ATOM 1002 O O . GLY A 1 123 ? -39.176 1.750 -3.354 1.00 32.44 123 GLY A O 1
ATOM 1003 N N . GLY A 1 124 ? -40.747 3.040 -2.403 1.00 35.94 124 GLY A N 1
ATOM 1004 C CA . GLY A 1 124 ? -41.300 1.980 -1.566 1.00 35.94 124 GLY A CA 1
ATOM 1005 C C . GLY A 1 124 ? -42.203 1.045 -2.371 1.00 35.94 124 GLY A C 1
ATOM 1006 O O . GLY A 1 124 ? -43.090 1.519 -3.071 1.00 35.94 124 GLY A O 1
ATOM 1007 N N . VAL A 1 125 ? -42.003 -0.263 -2.208 1.00 35.50 125 VAL A N 1
ATOM 1008 C CA . VAL A 1 125 ? -43.048 -1.295 -2.263 1.00 35.50 125 VAL A CA 1
ATOM 1009 C C . VAL A 1 125 ? -42.670 -2.354 -1.227 1.00 35.50 125 VAL A C 1
ATOM 1011 O O . VAL A 1 125 ? -41.522 -2.786 -1.144 1.00 35.50 125 VAL A O 1
ATOM 1014 N N . GLU A 1 126 ? -43.633 -2.708 -0.386 1.00 44.59 126 GLU A N 1
ATOM 1015 C CA . GLU A 1 126 ? -43.500 -3.628 0.737 1.00 44.59 126 GLU A CA 1
ATOM 1016 C C . GLU A 1 126 ? -43.027 -5.026 0.307 1.00 44.59 126 GLU A C 1
ATOM 1018 O O . GLU A 1 126 ? -43.672 -5.706 -0.489 1.00 44.59 126 GLU A O 1
ATOM 1023 N N . SER A 1 127 ? -41.957 -5.522 0.930 1.00 39.41 127 SER A N 1
ATOM 1024 C CA . SER A 1 127 ? -41.717 -6.960 1.039 1.00 39.41 127 SER A CA 1
ATOM 1025 C C . SER A 1 127 ? -41.098 -7.278 2.399 1.00 39.41 127 SER A C 1
ATOM 1027 O O . SER A 1 127 ? -40.025 -6.786 2.736 1.00 39.41 127 SER A O 1
ATOM 1029 N N . ARG A 1 128 ? -41.850 -8.067 3.170 1.00 40.91 128 ARG A N 1
ATOM 1030 C CA . ARG A 1 128 ? -41.597 -8.703 4.476 1.00 40.91 128 ARG A CA 1
ATOM 1031 C C . ARG A 1 128 ? -40.130 -8.753 4.960 1.00 40.91 128 ARG A C 1
ATOM 1033 O O . ARG A 1 128 ? -39.245 -9.105 4.184 1.00 40.91 128 ARG A O 1
ATOM 1040 N N . PRO A 1 129 ? -39.868 -8.563 6.270 1.00 35.69 129 PRO A N 1
ATOM 1041 C CA . PRO A 1 129 ? -38.529 -8.732 6.826 1.00 35.69 129 PRO A CA 1
ATOM 1042 C C . PRO A 1 129 ? -38.096 -10.202 6.728 1.00 35.69 129 PRO A C 1
ATOM 1044 O O . PRO A 1 129 ? -38.640 -11.068 7.416 1.00 35.69 129 PRO A O 1
ATOM 1047 N N . ASN A 1 130 ? -37.102 -10.493 5.888 1.00 35.31 130 ASN A N 1
ATOM 1048 C CA . ASN A 1 130 ? -36.405 -11.774 5.921 1.00 35.31 130 ASN A CA 1
ATOM 1049 C C . ASN A 1 130 ? -35.506 -11.795 7.168 1.00 35.31 130 ASN A C 1
ATOM 1051 O O . ASN A 1 130 ? -34.454 -11.162 7.206 1.00 35.31 130 ASN A O 1
ATOM 1055 N N . ARG A 1 131 ? -35.958 -12.491 8.215 1.00 42.16 131 ARG A N 1
ATOM 1056 C CA . ARG A 1 131 ? -35.277 -12.660 9.511 1.00 42.16 131 ARG A CA 1
ATOM 1057 C C . ARG A 1 131 ? -34.065 -13.606 9.462 1.00 42.16 131 ARG A C 1
ATOM 1059 O O . ARG A 1 131 ? -33.783 -14.264 10.452 1.00 42.16 131 ARG A O 1
ATOM 1066 N N . ASN A 1 132 ? -33.320 -13.661 8.362 1.00 43.00 132 ASN A N 1
ATOM 1067 C CA . ASN A 1 132 ? -32.144 -14.524 8.246 1.00 43.00 132 ASN A CA 1
ATOM 1068 C C . ASN A 1 132 ? -30.918 -13.724 7.807 1.00 43.00 132 ASN A C 1
ATOM 1070 O O . ASN A 1 132 ? -30.529 -13.778 6.648 1.00 43.00 132 ASN A O 1
ATOM 1074 N N . LEU A 1 133 ? -30.341 -12.966 8.741 1.00 41.44 133 LEU A N 1
ATOM 1075 C CA . LEU A 1 133 ? -28.906 -12.643 8.822 1.00 41.44 133 LEU A CA 1
ATOM 1076 C C . LEU A 1 133 ? -28.659 -11.852 10.113 1.00 41.44 133 LEU A C 1
ATOM 1078 O O . LEU A 1 133 ? -28.188 -10.718 10.121 1.00 41.44 133 LEU A O 1
ATOM 1082 N N . VAL A 1 134 ? -28.997 -12.478 11.241 1.00 34.66 134 VAL A N 1
ATOM 1083 C CA . VAL A 1 134 ? -28.313 -12.167 12.493 1.00 34.66 134 VAL A CA 1
ATOM 1084 C C . VAL A 1 134 ? -26.937 -12.810 12.352 1.00 34.66 134 VAL A C 1
ATOM 1086 O O . VAL A 1 134 ? -26.788 -14.013 12.535 1.00 34.66 134 VAL A O 1
ATOM 1089 N N . ILE A 1 135 ? -25.934 -12.033 11.942 1.00 42.56 135 ILE A N 1
ATOM 1090 C CA . ILE A 1 135 ? -24.548 -12.425 12.203 1.00 42.56 135 ILE A CA 1
ATOM 1091 C C . ILE A 1 135 ? -24.339 -12.111 13.679 1.00 42.56 135 ILE A C 1
ATOM 1093 O O . ILE A 1 135 ? -23.948 -11.002 14.045 1.00 42.56 135 ILE A O 1
ATOM 1097 N N . GLU A 1 136 ? -24.710 -13.072 14.523 1.00 32.16 136 GLU A N 1
ATOM 1098 C CA . GLU A 1 136 ? -24.307 -13.104 15.921 1.00 32.16 136 GLU A CA 1
ATOM 1099 C C . GLU A 1 136 ? -22.783 -13.015 15.938 1.00 32.16 136 GLU A C 1
ATOM 1101 O O . GLU A 1 136 ? -22.067 -13.867 15.406 1.00 32.16 136 GLU A O 1
ATOM 1106 N N . TYR A 1 137 ? -22.288 -11.901 16.469 1.00 37.09 137 TYR A N 1
ATOM 1107 C CA . TYR A 1 137 ? -20.876 -11.713 16.727 1.00 37.09 137 TYR A CA 1
ATOM 1108 C C . TYR A 1 137 ? -20.557 -12.587 17.938 1.00 37.09 137 TYR A C 1
ATOM 1110 O O . TYR A 1 137 ? -20.642 -12.136 19.076 1.00 37.09 137 TYR A O 1
ATOM 1118 N N . ASP A 1 138 ? -20.275 -13.861 17.672 1.00 34.34 138 ASP A N 1
ATOM 1119 C CA . ASP A 1 138 ? -19.895 -14.847 18.676 1.00 34.34 138 ASP A CA 1
ATOM 1120 C C . ASP A 1 138 ? -18.489 -14.491 19.185 1.00 34.34 138 ASP A C 1
ATOM 1122 O O . ASP A 1 138 ? -17.446 -14.923 18.678 1.00 34.34 138 ASP A O 1
ATOM 1126 N N . SER A 1 139 ? -18.461 -13.560 20.138 1.00 46.66 139 SER A N 1
ATOM 1127 C CA . SER A 1 139 ? -17.346 -13.355 21.042 1.00 46.66 139 SER A CA 1
ATOM 1128 C C . SER A 1 139 ? -17.265 -14.583 21.938 1.00 46.66 139 SER A C 1
ATOM 1130 O O . SER A 1 139 ? -17.976 -14.641 22.931 1.00 46.66 139 SER A O 1
ATOM 1132 N N . ASP A 1 140 ? -16.469 -15.567 21.519 1.00 47.19 140 ASP A N 1
ATOM 1133 C CA . ASP A 1 140 ? -15.629 -16.437 22.359 1.00 47.19 140 ASP A CA 1
ATOM 1134 C C . ASP A 1 140 ? -15.348 -17.769 21.650 1.00 47.19 140 ASP A C 1
ATOM 1136 O O . ASP A 1 140 ? -15.948 -18.804 21.933 1.00 47.19 140 ASP A O 1
ATOM 1140 N N . LYS A 1 141 ? -14.353 -17.784 20.752 1.00 37.66 141 LYS A N 1
ATOM 1141 C CA . LYS A 1 141 ? -13.674 -19.034 20.377 1.00 37.66 141 LYS A CA 1
ATOM 1142 C C . LYS A 1 141 ? -12.153 -18.884 20.385 1.00 37.66 141 LYS A C 1
ATOM 1144 O O . LYS A 1 141 ? -11.628 -17.898 19.858 1.00 37.66 141 LYS A O 1
ATOM 1149 N N . PRO A 1 142 ? -11.424 -19.845 20.983 1.00 38.78 142 PRO A N 1
ATOM 1150 C CA . PRO A 1 142 ? -9.981 -19.779 21.103 1.00 38.78 142 PRO A CA 1
ATOM 1151 C C . PRO A 1 142 ? -9.294 -20.007 19.751 1.00 38.78 142 PRO A C 1
ATOM 1153 O O . PRO A 1 142 ? -9.793 -20.694 18.862 1.00 38.78 142 PRO A O 1
ATOM 1156 N N . LYS A 1 143 ?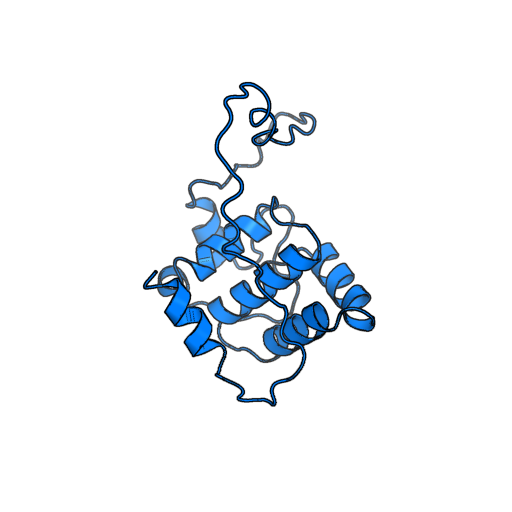 -8.125 -19.374 19.641 1.00 52.06 143 LYS A N 1
ATOM 1157 C CA . LYS A 1 143 ? -7.219 -19.295 18.494 1.00 52.06 143 LYS A CA 1
ATOM 1158 C C . LYS A 1 143 ? -7.052 -20.615 17.736 1.00 52.06 143 LYS A C 1
ATOM 1160 O O . LYS A 1 143 ? -6.567 -21.593 18.291 1.00 52.06 143 LYS A O 1
ATOM 1165 N N . ASN A 1 144 ? -7.249 -20.541 16.423 1.00 41.16 144 ASN A N 1
ATOM 1166 C CA . ASN A 1 144 ? -6.396 -21.259 15.487 1.00 41.16 144 ASN A CA 1
ATOM 1167 C C . ASN A 1 144 ? -5.886 -20.226 14.475 1.00 41.16 144 ASN A C 1
ATOM 1169 O O . ASN A 1 144 ? -6.655 -19.688 13.678 1.00 41.16 144 ASN A O 1
ATOM 1173 N N . GLU A 1 145 ? -4.617 -19.838 14.603 1.00 44.41 145 GLU A N 1
ATOM 1174 C CA . GLU A 1 145 ? -3.980 -18.839 13.744 1.00 44.41 145 GLU A CA 1
ATOM 1175 C C . GLU A 1 145 ? -3.762 -19.438 12.349 1.00 44.41 145 GLU A C 1
ATOM 1177 O O . GLU A 1 145 ? -2.687 -19.919 12.006 1.00 44.41 145 GLU A O 1
ATOM 1182 N N . THR A 1 146 ? -4.804 -19.428 11.517 1.00 47.75 146 THR A N 1
ATOM 1183 C CA . THR A 1 146 ? -4.646 -19.655 10.079 1.00 47.75 146 THR A CA 1
ATOM 1184 C C . THR A 1 146 ? -3.830 -18.512 9.491 1.00 47.75 146 THR A C 1
ATOM 1186 O O . THR A 1 146 ? -4.253 -17.353 9.531 1.00 47.75 146 THR A O 1
ATOM 1189 N N . SER A 1 147 ? -2.662 -18.867 8.955 1.00 51.75 147 SER A N 1
ATOM 1190 C CA . SER A 1 147 ? -1.752 -18.000 8.208 1.00 51.75 147 SER A CA 1
ATOM 1191 C C . SER A 1 147 ? -2.498 -17.079 7.236 1.00 51.75 147 SER A C 1
ATOM 1193 O O . SER A 1 147 ? -3.411 -17.506 6.523 1.00 51.75 147 SER A O 1
ATOM 1195 N N . TRP A 1 148 ? -2.074 -15.814 7.177 1.00 51.22 148 TRP A N 1
ATOM 1196 C CA . TRP A 1 148 ? -2.614 -14.787 6.279 1.00 51.22 148 TRP A CA 1
ATOM 1197 C C . TRP A 1 148 ? -2.634 -15.216 4.806 1.00 51.22 148 TRP A C 1
ATOM 1199 O O . TRP A 1 148 ? -3.521 -14.788 4.069 1.00 51.22 148 TRP A O 1
ATOM 1209 N N . GLY A 1 149 ? -1.740 -16.125 4.397 1.00 47.25 149 GLY A N 1
ATOM 1210 C CA . GLY A 1 149 ? -1.735 -16.704 3.051 1.00 47.25 149 GLY A CA 1
ATOM 1211 C C . GLY A 1 149 ? -3.034 -17.434 2.690 1.00 47.25 149 GLY A C 1
ATOM 1212 O O . GLY A 1 149 ? -3.500 -17.327 1.560 1.00 47.25 149 GLY A O 1
ATOM 1213 N N . VAL A 1 150 ? -3.688 -18.091 3.655 1.00 48.62 150 VAL A N 1
ATOM 1214 C CA . VAL A 1 150 ? -4.962 -18.803 3.430 1.00 48.62 150 VAL A CA 1
ATOM 1215 C C . VAL A 1 150 ? -6.111 -17.817 3.203 1.00 48.62 150 VAL A C 1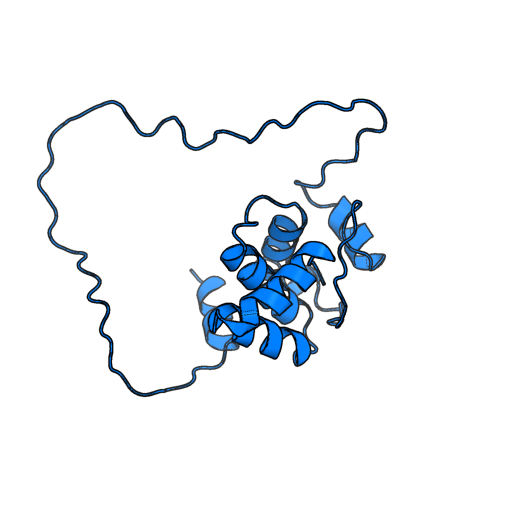
ATOM 1217 O O . VAL A 1 150 ? -6.964 -18.042 2.348 1.00 48.62 150 VAL A O 1
ATOM 1220 N N . ARG A 1 151 ? -6.099 -16.680 3.911 1.00 50.91 151 ARG A N 1
ATOM 1221 C CA . ARG A 1 151 ? -7.080 -15.600 3.713 1.00 50.91 151 ARG A CA 1
ATOM 1222 C C . ARG A 1 151 ? -6.878 -14.852 2.396 1.00 50.91 151 ARG A C 1
ATOM 1224 O O . ARG A 1 151 ? -7.845 -14.352 1.831 1.00 50.91 151 ARG A O 1
ATOM 1231 N N . LEU A 1 152 ? -5.640 -14.769 1.908 1.00 45.81 152 LEU A N 1
ATOM 1232 C CA . LEU A 1 152 ? -5.349 -14.160 0.611 1.00 45.81 152 LEU A CA 1
ATOM 1233 C C . LEU A 1 152 ? -5.867 -15.041 -0.537 1.00 45.81 152 LEU A C 1
ATOM 1235 O O . LEU A 1 152 ? -6.486 -14.533 -1.467 1.00 45.81 152 LEU A O 1
ATOM 1239 N N . LEU A 1 153 ? -5.687 -16.363 -0.431 1.00 42.50 153 LEU A N 1
ATOM 1240 C CA . LEU A 1 153 ? -6.159 -17.329 -1.428 1.00 42.50 153 LEU A CA 1
ATOM 1241 C C . LEU A 1 153 ? -7.689 -17.383 -1.527 1.00 42.50 153 LEU A C 1
ATOM 1243 O O . LEU A 1 153 ? -8.215 -17.491 -2.631 1.00 42.50 153 LEU A O 1
ATOM 1247 N N . SER A 1 154 ? -8.418 -17.223 -0.416 1.00 44.50 154 SER A N 1
ATOM 1248 C CA . SER A 1 154 ? -9.889 -17.187 -0.451 1.00 44.50 154 SER A CA 1
ATOM 1249 C C . SER A 1 154 ? -10.472 -15.990 -1.211 1.00 44.50 154 SER A C 1
ATOM 1251 O O . SER A 1 154 ? -11.626 -16.044 -1.613 1.00 44.50 154 SER A O 1
ATOM 1253 N N . CYS A 1 155 ? -9.695 -14.924 -1.432 1.00 44.88 155 CYS A N 1
ATOM 1254 C CA . CYS A 1 155 ? -10.133 -13.763 -2.216 1.00 44.88 155 CYS A CA 1
ATOM 1255 C C . CYS A 1 155 ? -9.772 -13.858 -3.708 1.00 44.88 155 CYS A C 1
ATOM 1257 O O . CYS A 1 155 ? -10.177 -12.990 -4.473 1.00 44.88 155 CYS A O 1
ATOM 1259 N N . ILE A 1 156 ? -8.983 -14.859 -4.116 1.00 43.44 156 ILE A N 1
ATOM 1260 C CA . ILE A 1 156 ? -8.574 -15.066 -5.517 1.00 43.44 156 ILE A CA 1
ATOM 1261 C C . ILE A 1 156 ? -9.543 -16.018 -6.242 1.00 43.44 156 ILE A C 1
ATOM 1263 O O . ILE A 1 156 ? -9.664 -15.949 -7.460 1.00 43.44 156 ILE A O 1
ATOM 1267 N N . PHE A 1 157 ? -10.255 -16.875 -5.502 1.00 40.12 157 PHE A N 1
ATOM 1268 C CA . PHE A 1 157 ? -11.154 -17.904 -6.048 1.00 40.12 157 PHE A CA 1
ATOM 1269 C C . PHE A 1 157 ? -12.645 -17.688 -5.718 1.00 40.12 157 PHE A C 1
ATOM 1271 O O . PHE A 1 157 ? -13.416 -18.644 -5.785 1.00 40.12 157 PHE A O 1
ATOM 1278 N N . ALA A 1 158 ? -13.046 -16.470 -5.340 1.00 37.84 158 ALA A N 1
ATOM 1279 C CA . ALA A 1 158 ? -14.441 -16.103 -5.068 1.00 37.84 158 ALA A CA 1
ATOM 1280 C C . ALA A 1 158 ? -15.025 -15.233 -6.186 1.00 37.84 158 ALA A C 1
ATOM 1282 O O . ALA A 1 158 ? -14.277 -14.366 -6.694 1.00 37.84 158 ALA A O 1
#

Radius of gyration: 19.17 Å; chains: 1; bounding box: 54×46×39 Å

pLDDT: mean 72.46, std 23.04, range [32.16, 96.38]